Protein AF-A0A453BSI4-F1 (afdb_monomer_lite)

Secondary structure (DSSP, 8-state):
--SSSS------S----------------------------------------TTTTS-HHHHHHHHHHHHHHH-HHHHHHHHHHS-HHHHHHHHHHHHHHHHHHHHHHHHHHHHHH--

Radius of gyration: 22.04 Å; chains: 1; bounding box: 61×45×42 Å

Organism: Aegilops tauschii subsp. strangulata (NCBI:txid200361)

Sequence (119 aa):
MILLIAWVGPLDSHVLMLSQEHDKKARGFQLHDEDDDDDDSDDDFSDDEELQTPIDEVDPFIFFVGTIQAVQASDPARFQSLMQTLDFHYQALANGVAQHAEERKVEIEKEKLEKANAQ

Structure (mmCIF, N/CA/C/O backbone):
data_AF-A0A453BSI4-F1
#
_entry.id   AF-A0A453BSI4-F1
#
loop_
_atom_site.group_PDB
_atom_site.id
_atom_site.type_symbol
_atom_site.label_atom_id
_atom_site.label_alt_id
_atom_site.label_comp_id
_atom_site.label_asym_id
_atom_site.label_entity_id
_atom_site.label_seq_id
_atom_site.pdbx_PDB_ins_code
_atom_site.Cartn_x
_atom_site.Cartn_y
_atom_site.Cartn_z
_atom_site.occupancy
_atom_site.B_iso_or_equiv
_atom_site.auth_seq_id
_atom_site.auth_comp_id
_atom_site.auth_asym_id
_atom_site.auth_atom_id
_atom_site.pdbx_PDB_model_num
ATOM 1 N N . MET A 1 1 ? 21.995 -3.846 -0.402 1.00 42.25 1 MET A N 1
ATOM 2 C CA . MET A 1 1 ? 21.363 -4.332 0.840 1.00 42.25 1 MET A CA 1
ATOM 3 C C . MET A 1 1 ? 20.522 -3.186 1.388 1.00 42.25 1 MET A C 1
ATOM 5 O O . MET A 1 1 ? 21.054 -2.344 2.093 1.00 42.25 1 MET A O 1
ATOM 9 N N . ILE A 1 2 ? 19.268 -3.071 0.944 1.00 41.97 2 ILE A N 1
ATOM 10 C CA . ILE A 1 2 ? 18.343 -2.009 1.369 1.00 41.97 2 ILE A CA 1
ATOM 11 C C . ILE A 1 2 ? 17.248 -2.702 2.180 1.00 41.97 2 ILE A C 1
ATOM 13 O O . ILE A 1 2 ? 16.645 -3.672 1.720 1.00 41.97 2 ILE A O 1
ATOM 17 N N . LEU A 1 3 ? 17.133 -2.278 3.436 1.00 49.06 3 LEU A N 1
ATOM 18 C CA . LEU A 1 3 ? 16.360 -2.889 4.508 1.00 49.06 3 LEU A CA 1
ATOM 19 C C . LEU A 1 3 ? 14.849 -2.806 4.241 1.00 49.06 3 LEU A C 1
ATOM 21 O O . LEU A 1 3 ? 14.207 -1.849 4.647 1.00 49.06 3 LEU A O 1
ATOM 25 N N . LEU A 1 4 ? 14.277 -3.844 3.636 1.00 47.38 4 LEU A N 1
ATOM 26 C CA . LEU A 1 4 ? 12.838 -4.147 3.737 1.00 47.38 4 LEU A CA 1
ATOM 27 C C . LEU A 1 4 ? 12.576 -5.480 4.464 1.00 47.38 4 LEU A C 1
ATOM 29 O O . LEU A 1 4 ? 11.436 -5.899 4.600 1.00 47.38 4 LEU A O 1
ATOM 33 N N . ILE A 1 5 ? 13.626 -6.153 4.960 1.00 46.81 5 ILE A N 1
ATOM 34 C CA . ILE A 1 5 ? 13.543 -7.526 5.508 1.00 46.81 5 ILE A CA 1
ATOM 35 C C . ILE A 1 5 ? 13.785 -7.579 7.029 1.00 46.81 5 ILE A C 1
ATOM 37 O O . ILE A 1 5 ? 13.924 -8.652 7.601 1.00 46.81 5 ILE A O 1
ATOM 41 N N . ALA A 1 6 ? 13.860 -6.444 7.723 1.00 44.62 6 ALA A N 1
ATOM 42 C CA . ALA A 1 6 ? 14.195 -6.438 9.147 1.00 44.62 6 ALA A CA 1
ATOM 43 C C . ALA A 1 6 ? 13.220 -5.599 9.970 1.00 44.62 6 ALA A C 1
ATOM 45 O O . ALA A 1 6 ? 13.656 -4.665 10.627 1.00 44.62 6 ALA A O 1
ATOM 46 N N . TRP A 1 7 ? 11.924 -5.925 9.935 1.00 45.84 7 TRP A N 1
ATOM 47 C CA . TRP A 1 7 ? 11.025 -5.673 11.070 1.00 45.84 7 TRP A CA 1
ATOM 48 C C . TRP A 1 7 ? 9.714 -6.464 10.938 1.00 45.84 7 TRP A C 1
ATOM 50 O O . TRP A 1 7 ? 8.643 -5.936 10.680 1.00 45.84 7 TRP A O 1
ATOM 60 N N . VAL A 1 8 ? 9.826 -7.784 11.086 1.00 45.91 8 VAL A N 1
ATOM 61 C CA . VAL A 1 8 ? 8.726 -8.639 11.549 1.00 45.91 8 VAL A CA 1
ATOM 62 C C . VAL A 1 8 ? 9.253 -9.289 12.823 1.00 45.91 8 VAL A C 1
ATOM 64 O O . VAL A 1 8 ? 9.855 -10.359 12.798 1.00 45.91 8 VAL A O 1
ATOM 67 N N . GLY A 1 9 ? 9.159 -8.548 13.924 1.00 37.16 9 GLY A N 1
ATOM 68 C CA . GLY A 1 9 ? 9.400 -9.030 15.281 1.00 37.16 9 GLY A CA 1
ATOM 69 C C . GLY A 1 9 ? 8.128 -8.799 16.103 1.00 37.16 9 GLY A C 1
ATOM 70 O O . GLY A 1 9 ? 7.437 -7.819 15.840 1.00 37.16 9 GLY A O 1
ATOM 71 N N . PRO A 1 10 ? 7.778 -9.691 17.042 1.00 41.28 10 PRO A N 1
ATOM 72 C CA . PRO A 1 10 ? 6.512 -9.627 17.765 1.00 41.28 10 PRO A CA 1
ATOM 73 C C . PRO A 1 10 ? 6.543 -8.443 18.736 1.00 41.28 10 PRO A C 1
ATOM 75 O O . PRO A 1 10 ? 7.377 -8.431 19.641 1.00 41.28 10 PRO A O 1
ATOM 78 N N . LEU A 1 11 ? 5.677 -7.440 18.549 1.00 39.75 11 LEU A N 1
ATOM 79 C CA . LEU A 1 11 ? 5.547 -6.366 19.531 1.00 39.75 11 LEU A CA 1
ATOM 80 C C . LEU A 1 11 ? 4.579 -6.750 20.647 1.00 39.75 11 LEU A C 1
ATOM 82 O O . LEU A 1 11 ? 3.410 -7.054 20.435 1.00 39.75 11 LEU A O 1
ATOM 86 N N . ASP A 1 12 ? 5.167 -6.709 21.836 1.00 42.28 12 ASP A N 1
ATOM 87 C CA . ASP A 1 12 ? 4.608 -6.759 23.176 1.00 42.28 12 ASP A CA 1
ATOM 88 C C . ASP A 1 12 ? 3.345 -5.898 23.361 1.00 42.28 12 ASP A C 1
ATOM 90 O O . ASP A 1 12 ? 3.285 -4.725 22.987 1.00 42.28 12 ASP A O 1
ATOM 94 N N . SER A 1 13 ? 2.361 -6.488 24.038 1.00 41.59 13 SER A N 1
ATOM 95 C CA . SER A 1 13 ? 0.997 -6.006 24.284 1.00 41.59 13 SER A CA 1
ATOM 96 C C . SER A 1 13 ? 0.855 -4.827 25.267 1.00 41.59 13 SER A C 1
ATOM 98 O O . SER A 1 13 ? -0.106 -4.803 26.032 1.00 41.59 13 SER A O 1
ATOM 100 N N . HIS A 1 14 ? 1.783 -3.866 25.331 1.00 42.09 14 HIS A N 1
ATOM 101 C CA . HIS A 1 14 ? 1.864 -2.982 26.511 1.00 42.09 14 HIS A CA 1
ATOM 102 C C . HIS A 1 14 ? 1.978 -1.465 26.295 1.00 42.09 14 HIS A C 1
ATOM 104 O O . HIS A 1 14 ? 2.241 -0.751 27.262 1.00 42.09 14 HIS A O 1
ATOM 110 N N . VAL A 1 15 ? 1.696 -0.924 25.107 1.00 45.06 15 VAL A N 1
ATOM 111 C CA . VAL A 1 15 ? 1.609 0.544 24.936 1.00 45.06 15 VAL A CA 1
ATOM 112 C C . VAL A 1 15 ? 0.207 0.954 24.496 1.00 45.06 15 VAL A C 1
ATOM 114 O O . VAL A 1 15 ? -0.053 1.369 23.372 1.00 45.06 15 VAL A O 1
ATOM 117 N N . LEU A 1 16 ? -0.719 0.807 25.442 1.00 44.44 16 LEU A N 1
ATOM 118 C CA . LEU A 1 16 ? -1.962 1.565 25.476 1.00 44.44 16 LEU A CA 1
ATOM 119 C C . LEU A 1 16 ? -1.684 3.009 25.918 1.00 44.44 16 LEU A C 1
ATOM 121 O O . LEU A 1 16 ? -0.809 3.262 26.741 1.00 44.44 16 LEU A O 1
ATOM 125 N N . MET A 1 17 ? -2.572 3.894 25.465 1.00 43.66 17 MET A N 1
ATOM 126 C CA . MET A 1 17 ? -2.798 5.269 25.923 1.00 43.66 17 MET A CA 1
ATOM 127 C C . MET A 1 17 ? -1.733 6.285 25.505 1.00 43.66 17 MET A C 1
ATOM 129 O O . MET A 1 17 ? -0.696 6.418 26.137 1.00 43.66 17 MET A O 1
ATOM 133 N N . LEU A 1 18 ? -2.068 7.142 24.543 1.00 43.50 18 LEU A N 1
ATOM 134 C CA . LEU A 1 18 ? -2.612 8.461 24.871 1.00 43.50 18 LEU A CA 1
ATOM 135 C C . LEU A 1 18 ? -2.975 9.231 23.590 1.00 43.50 18 LEU A C 1
ATOM 137 O O . LEU A 1 18 ? -2.215 9.250 22.632 1.00 43.50 18 LEU A O 1
ATOM 141 N N . SER A 1 19 ? -4.096 9.951 23.672 1.00 42.69 19 SER A N 1
ATOM 142 C CA . SER A 1 19 ? -4.451 11.110 22.844 1.00 42.69 19 SER A CA 1
ATOM 143 C C . SER A 1 19 ? -4.961 10.845 21.420 1.00 42.69 19 SER A C 1
ATOM 145 O O . SER A 1 19 ? -4.266 11.048 20.432 1.00 42.69 19 SER A O 1
ATOM 147 N N . GLN A 1 20 ? -6.248 10.499 21.331 1.00 40.72 20 GLN A N 1
ATOM 148 C CA . GLN A 1 20 ? -7.088 10.998 20.242 1.00 40.72 20 GLN A CA 1
ATOM 149 C C . GLN A 1 20 ? -7.377 12.484 20.490 1.00 40.72 20 GLN A C 1
ATOM 151 O O . GLN A 1 20 ? -7.786 12.838 21.592 1.00 40.72 20 GLN A O 1
ATOM 156 N N . GLU A 1 21 ? -7.247 13.316 19.460 1.00 40.66 21 GLU A N 1
ATOM 157 C CA . GLU A 1 21 ? -8.177 14.424 19.247 1.00 40.66 21 GLU A CA 1
ATOM 158 C C . GLU A 1 21 ? -8.382 14.623 17.739 1.00 40.66 21 GLU A C 1
ATOM 160 O O . GLU A 1 21 ? -7.463 14.471 16.933 1.00 40.66 21 GLU A O 1
ATOM 165 N N . HIS A 1 22 ? -9.646 14.835 17.393 1.00 44.06 22 HIS A N 1
ATOM 166 C CA . HIS A 1 22 ? -10.249 14.795 16.070 1.00 44.06 22 HIS A CA 1
ATOM 167 C C . HIS A 1 22 ? -9.803 15.944 15.150 1.00 44.06 22 HIS A C 1
ATOM 169 O O . HIS A 1 22 ? -9.546 17.045 15.618 1.00 44.06 22 HIS A O 1
ATOM 175 N N . ASP A 1 23 ? -9.827 15.708 13.832 1.00 32.62 23 ASP A N 1
ATOM 176 C CA . ASP A 1 23 ? -10.707 16.450 12.907 1.00 32.62 23 ASP A CA 1
ATOM 177 C C . ASP A 1 23 ? -10.491 15.986 11.455 1.00 32.62 23 ASP A C 1
ATOM 179 O O . ASP A 1 23 ? -9.529 16.357 10.781 1.00 32.62 23 ASP A O 1
ATOM 183 N N . LYS A 1 24 ? -11.427 15.185 10.932 1.00 43.31 24 LYS A N 1
ATOM 184 C CA . LYS A 1 24 ? -11.570 14.968 9.487 1.00 43.31 24 LYS A CA 1
ATOM 185 C C . LYS A 1 24 ? -12.606 15.958 8.965 1.00 43.31 24 LYS A C 1
ATOM 187 O O . LYS A 1 24 ? -13.801 15.774 9.176 1.00 43.31 24 LYS A O 1
ATOM 192 N N . LYS A 1 25 ? -12.162 16.981 8.234 1.00 40.03 25 LYS A N 1
ATOM 193 C CA . LYS A 1 25 ? -13.042 17.788 7.379 1.00 40.03 25 LYS A CA 1
ATOM 194 C C . LYS A 1 25 ? -12.461 17.885 5.976 1.00 40.03 25 LYS A C 1
ATOM 196 O O . LYS A 1 25 ? -11.729 18.817 5.659 1.00 40.03 25 LYS A O 1
ATOM 201 N N . ALA A 1 26 ? -12.815 16.928 5.125 1.00 43.31 26 ALA A N 1
ATOM 202 C CA . ALA A 1 26 ? -12.656 17.074 3.686 1.00 43.31 26 ALA A CA 1
ATOM 203 C C . ALA A 1 26 ? -13.844 17.898 3.161 1.00 43.31 26 ALA A C 1
ATOM 205 O O . ALA A 1 26 ? -14.970 17.413 3.105 1.00 43.31 26 ALA A O 1
ATOM 206 N N . ARG A 1 27 ? -13.615 19.178 2.838 1.00 44.44 27 ARG A N 1
ATOM 207 C CA . ARG A 1 27 ? -14.562 19.978 2.049 1.00 44.44 27 ARG A CA 1
ATOM 208 C C . ARG A 1 27 ? -14.386 19.587 0.580 1.0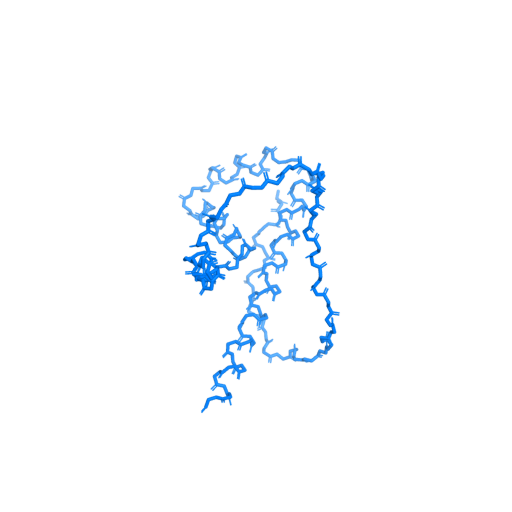0 44.44 27 ARG A C 1
ATOM 210 O O . ARG A 1 27 ? -13.352 19.903 -0.003 1.00 44.44 27 ARG A O 1
ATOM 217 N N . GLY A 1 28 ? -15.378 18.910 0.006 1.00 41.88 28 GLY A N 1
ATOM 218 C CA . GLY A 1 28 ? -15.523 18.787 -1.443 1.00 41.88 28 GLY A CA 1
ATOM 219 C C . GLY A 1 28 ? -15.788 20.166 -2.051 1.00 41.88 28 GLY A C 1
ATOM 220 O O . GLY A 1 28 ? -16.576 20.947 -1.518 1.00 41.88 28 GLY A O 1
ATOM 221 N N . PHE A 1 29 ? -15.063 20.496 -3.113 1.00 41.88 29 PHE A N 1
ATOM 222 C CA . PHE A 1 29 ? -15.231 21.731 -3.869 1.00 41.88 29 PHE A CA 1
ATOM 223 C C . PHE A 1 29 ? -16.454 21.600 -4.783 1.00 41.88 29 PHE A C 1
ATOM 225 O O . PHE A 1 29 ? -16.409 20.826 -5.734 1.00 41.88 29 PHE A O 1
ATOM 232 N N . GLN A 1 30 ? -17.504 22.384 -4.533 1.00 41.47 30 GLN A N 1
ATOM 233 C CA . GLN A 1 30 ? -18.572 22.628 -5.505 1.00 41.47 30 GLN A CA 1
ATOM 234 C C . GLN A 1 30 ? -18.371 24.044 -6.064 1.00 41.47 30 GLN A C 1
ATOM 236 O O . GLN A 1 30 ? -18.587 25.027 -5.356 1.00 41.47 30 GLN A O 1
ATOM 241 N N . LEU A 1 31 ? -17.899 24.153 -7.307 1.00 42.97 31 LEU A N 1
ATOM 242 C CA . LEU A 1 31 ? -18.095 25.352 -8.122 1.00 42.97 31 LEU A CA 1
ATOM 243 C C . LEU A 1 31 ? -19.341 25.068 -8.961 1.00 42.97 31 LEU A C 1
ATOM 245 O O . LEU A 1 31 ? -19.283 24.240 -9.866 1.00 42.97 31 LEU A O 1
ATOM 249 N N . HIS A 1 32 ? -20.466 25.667 -8.585 1.00 42.34 32 HIS A N 1
ATOM 250 C CA . HIS A 1 32 ? -21.697 25.651 -9.368 1.00 42.34 32 HIS A CA 1
ATOM 251 C C . HIS A 1 32 ? -21.855 27.078 -9.898 1.00 42.34 32 HIS A C 1
ATOM 253 O O . HIS A 1 32 ? -22.158 27.982 -9.123 1.00 42.34 32 HIS A O 1
ATOM 259 N N . ASP A 1 33 ? -21.518 27.290 -11.171 1.00 40.16 33 ASP A N 1
ATOM 260 C CA . ASP A 1 33 ? -21.914 28.500 -11.889 1.00 40.16 33 ASP A CA 1
ATOM 261 C C . ASP A 1 33 ? -23.427 28.411 -12.145 1.00 40.16 33 ASP A C 1
ATOM 263 O O . ASP A 1 33 ? -23.953 27.343 -12.465 1.00 40.16 33 ASP A O 1
ATOM 267 N N . GLU A 1 34 ? -24.106 29.522 -11.891 1.00 47.03 34 GLU A N 1
ATOM 268 C CA . GLU A 1 34 ? -25.558 29.668 -11.802 1.00 47.03 34 GLU A CA 1
ATOM 269 C C . GLU A 1 34 ? -26.211 29.795 -13.198 1.00 47.03 34 GLU A C 1
ATOM 271 O O . GLU A 1 34 ? -25.565 30.241 -14.148 1.00 47.03 34 GLU A O 1
ATOM 276 N N . ASP A 1 35 ? -27.506 29.452 -13.245 1.00 47.06 35 ASP A N 1
ATOM 277 C CA . ASP A 1 35 ? -28.528 29.725 -14.277 1.00 47.06 35 ASP A CA 1
ATOM 278 C C . ASP A 1 35 ? -28.744 28.676 -15.395 1.00 47.06 35 ASP A C 1
ATOM 280 O O . ASP A 1 35 ? -28.052 28.669 -16.412 1.00 47.06 35 ASP A O 1
ATOM 284 N N . ASP A 1 36 ? -29.781 27.835 -15.258 1.00 46.50 36 ASP A N 1
ATOM 285 C CA . ASP A 1 36 ? -31.081 28.081 -15.922 1.00 46.50 36 ASP A CA 1
ATOM 286 C C . ASP A 1 36 ? -32.181 27.154 -15.352 1.00 46.50 36 ASP A C 1
ATOM 288 O O . ASP A 1 36 ? -31.925 25.994 -15.022 1.00 46.50 36 ASP A O 1
ATOM 292 N N . ASP A 1 37 ? -33.384 27.709 -15.209 1.00 53.47 37 ASP A N 1
ATOM 293 C CA . ASP A 1 37 ? -34.582 27.125 -14.592 1.00 53.47 37 ASP A CA 1
ATOM 294 C C . ASP A 1 37 ? -35.293 26.064 -15.474 1.00 53.47 37 ASP A C 1
ATOM 296 O O . ASP A 1 37 ? -35.131 26.027 -16.693 1.00 53.47 37 ASP A O 1
ATOM 300 N N . ASP A 1 38 ? -36.170 25.294 -14.811 1.00 53.84 38 ASP A N 1
ATOM 301 C CA . ASP A 1 38 ? -37.236 24.397 -15.309 1.00 53.84 38 ASP A CA 1
ATOM 302 C C . ASP A 1 38 ? -36.862 22.948 -15.702 1.00 53.84 38 ASP A C 1
ATOM 304 O O . ASP A 1 38 ? -36.317 22.688 -16.772 1.00 53.84 38 ASP A O 1
ATOM 308 N N . ASP A 1 39 ? -37.262 21.970 -14.873 1.00 53.97 39 ASP A N 1
ATOM 309 C CA . ASP A 1 39 ? -38.357 21.013 -15.167 1.00 53.97 39 ASP A CA 1
ATOM 310 C C . ASP A 1 39 ? -38.442 19.933 -14.062 1.00 53.97 39 ASP A C 1
ATOM 312 O O . ASP A 1 39 ? -37.428 19.448 -13.557 1.00 53.97 39 ASP A O 1
ATOM 316 N N . ASP A 1 40 ? -39.669 19.576 -13.685 1.00 60.41 40 ASP A N 1
ATOM 317 C CA . ASP A 1 40 ? -40.041 18.622 -12.637 1.00 60.41 40 ASP A CA 1
ATOM 318 C C . ASP A 1 40 ? -39.365 17.248 -12.839 1.00 60.41 40 ASP A C 1
ATOM 320 O O . ASP A 1 40 ? -39.836 16.414 -13.617 1.00 60.41 40 ASP A O 1
ATOM 324 N N . SER A 1 41 ? -38.304 16.958 -12.082 1.00 55.53 41 SER A N 1
ATOM 325 C CA . SER A 1 41 ? -37.852 15.582 -11.871 1.00 55.53 41 SER A CA 1
ATOM 326 C C . SER A 1 41 ? -38.059 15.217 -10.413 1.00 55.53 41 SER A C 1
ATOM 328 O O . SER A 1 41 ? -37.402 15.745 -9.517 1.00 55.53 41 SER A O 1
ATOM 330 N N . ASP A 1 42 ? -39.016 14.314 -10.226 1.00 60.22 42 ASP A N 1
ATOM 331 C CA . ASP A 1 42 ? -39.370 13.544 -9.035 1.00 60.22 42 ASP A CA 1
ATOM 332 C C . ASP A 1 42 ? -38.186 12.658 -8.608 1.00 60.22 42 ASP A C 1
ATOM 334 O O . ASP A 1 42 ? -38.244 11.430 -8.624 1.00 60.22 42 ASP A O 1
ATOM 338 N N . ASP A 1 43 ? -37.059 13.301 -8.317 1.00 59.16 43 ASP A N 1
ATOM 339 C CA . ASP A 1 43 ? -35.795 12.662 -7.999 1.00 59.16 43 ASP A CA 1
ATOM 340 C C . ASP A 1 43 ? -35.660 12.557 -6.482 1.00 59.16 43 ASP A C 1
ATOM 342 O O . ASP A 1 43 ? -34.725 13.055 -5.860 1.00 59.16 43 ASP A O 1
ATOM 346 N N . ASP A 1 44 ? -36.614 11.844 -5.881 1.00 59.53 44 ASP A N 1
ATOM 347 C CA . ASP A 1 44 ? -36.426 11.180 -4.589 1.00 59.53 44 ASP A CA 1
ATOM 348 C C . ASP A 1 44 ? -35.430 10.009 -4.749 1.00 59.53 44 ASP A C 1
ATOM 350 O O . ASP A 1 44 ? -35.629 8.914 -4.223 1.00 59.53 44 ASP A O 1
ATOM 354 N N . PHE A 1 45 ? -34.316 10.222 -5.472 1.00 60.16 45 PHE A N 1
ATOM 355 C CA . PHE A 1 45 ? -33.079 9.542 -5.125 1.00 60.16 45 PHE A CA 1
ATOM 356 C C . PHE A 1 45 ? -32.671 10.140 -3.786 1.00 60.16 45 PHE A C 1
ATOM 358 O O . PHE A 1 45 ? -31.816 11.022 -3.685 1.00 60.16 45 PHE A O 1
ATOM 365 N N . SER A 1 46 ? -33.294 9.633 -2.723 1.00 62.59 46 SER A N 1
ATOM 366 C CA . SER A 1 46 ? -32.578 9.488 -1.479 1.00 62.59 46 SER A CA 1
ATOM 367 C C . SER A 1 46 ? -31.306 8.722 -1.845 1.00 62.59 46 SER A C 1
ATOM 369 O O . SER A 1 46 ? -31.336 7.502 -2.014 1.00 62.59 46 SER A O 1
ATOM 371 N N . ASP A 1 47 ? -30.201 9.442 -2.027 1.00 60.25 47 ASP A N 1
ATOM 372 C CA . ASP A 1 47 ? -28.827 8.932 -2.009 1.00 60.25 47 ASP A CA 1
ATOM 373 C C . ASP A 1 47 ? -28.523 8.412 -0.586 1.00 60.25 47 ASP A C 1
ATOM 375 O O . ASP A 1 47 ? -27.585 8.820 0.086 1.00 60.25 47 ASP A O 1
ATOM 379 N N . ASP A 1 48 ? -29.432 7.581 -0.074 1.00 59.59 48 ASP A N 1
ATOM 380 C CA . ASP A 1 48 ? -29.435 6.901 1.218 1.00 59.59 48 ASP A CA 1
ATOM 381 C C . ASP A 1 48 ? -29.026 5.437 1.017 1.00 59.59 48 ASP A C 1
ATOM 383 O O . ASP A 1 48 ? -29.328 4.543 1.805 1.00 59.59 48 ASP A O 1
ATOM 387 N N . GLU A 1 49 ? -28.318 5.184 -0.078 1.00 61.31 49 GLU A N 1
ATOM 388 C CA . GLU A 1 49 ? -27.538 3.984 -0.245 1.00 61.31 49 GLU A CA 1
ATOM 389 C C . GLU A 1 49 ? -26.061 4.387 -0.246 1.00 61.31 49 GLU A C 1
ATOM 391 O O . GLU A 1 49 ? -25.365 4.300 -1.257 1.00 61.31 49 GLU A O 1
ATOM 396 N N . GLU A 1 50 ? -25.550 4.770 0.931 1.00 64.31 50 GLU A N 1
ATOM 397 C CA . GLU A 1 50 ? -24.132 4.576 1.259 1.00 64.31 50 GLU A CA 1
ATOM 398 C C . GLU A 1 50 ? -23.898 3.049 1.285 1.00 64.31 50 GLU A C 1
ATOM 400 O O . GLU A 1 50 ? -23.767 2.412 2.333 1.00 64.31 50 GLU A O 1
ATOM 405 N N . LEU A 1 51 ? -23.994 2.415 0.106 1.00 71.69 51 LEU A N 1
ATOM 406 C CA . LEU A 1 51 ? -23.781 0.992 -0.073 1.00 71.69 51 LEU A CA 1
ATOM 407 C C . LEU A 1 51 ? -22.334 0.759 0.280 1.00 71.69 51 LEU A C 1
ATOM 409 O O . LEU A 1 51 ? -21.439 1.155 -0.466 1.00 71.69 51 LEU A O 1
ATOM 413 N N . GLN A 1 52 ? -22.127 0.074 1.397 1.00 74.31 52 GLN A N 1
ATOM 414 C CA . GLN A 1 52 ? -20.824 -0.443 1.748 1.00 74.31 52 GLN A CA 1
ATOM 415 C C . GLN A 1 52 ? -20.304 -1.258 0.565 1.00 74.31 52 GLN A C 1
ATOM 417 O O . GLN A 1 52 ? -20.804 -2.342 0.241 1.00 74.31 52 GLN A O 1
ATOM 422 N N . THR A 1 53 ? -19.307 -0.716 -0.114 1.00 83.31 53 THR A N 1
ATOM 423 C CA . THR A 1 53 ? -18.647 -1.392 -1.211 1.00 83.31 53 THR A CA 1
ATOM 424 C C . THR A 1 53 ? -17.685 -2.428 -0.628 1.00 83.31 53 THR A C 1
ATOM 426 O O . THR A 1 53 ? -17.161 -2.258 0.477 1.00 83.31 53 THR A O 1
ATOM 429 N N . PRO A 1 54 ? -17.365 -3.507 -1.363 1.00 82.19 54 PRO A N 1
ATOM 430 C CA . PRO A 1 54 ? -16.413 -4.509 -0.884 1.00 82.19 54 PRO A CA 1
ATOM 431 C C . PRO A 1 54 ? -15.017 -3.959 -0.529 1.00 82.19 54 PRO A C 1
ATOM 433 O O . PRO A 1 54 ? -14.236 -4.677 0.092 1.00 82.19 54 PRO A O 1
ATOM 436 N N . ILE A 1 55 ? -14.675 -2.7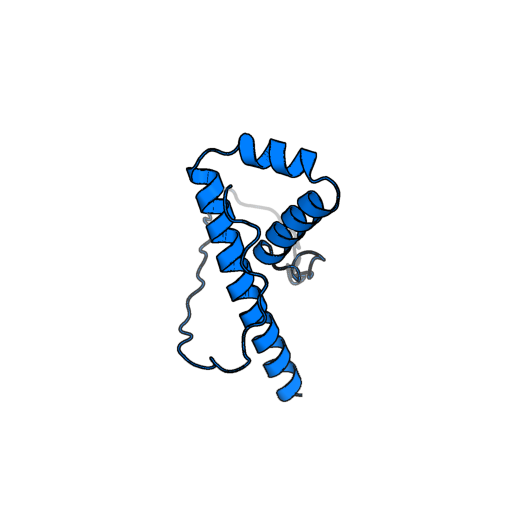31 -0.949 1.00 84.94 55 ILE A N 1
ATOM 437 C CA . ILE A 1 55 ? -13.383 -2.097 -0.652 1.00 84.94 55 ILE A CA 1
ATOM 438 C C . ILE A 1 55 ? -13.405 -1.256 0.631 1.00 84.94 55 ILE A C 1
ATOM 440 O O . ILE A 1 55 ? -12.341 -1.029 1.197 1.00 84.94 55 ILE A O 1
ATOM 444 N N . ASP A 1 56 ? -14.572 -0.844 1.131 1.00 84.75 56 ASP A N 1
ATOM 445 C CA . ASP A 1 56 ? -14.668 0.069 2.281 1.00 84.75 56 ASP A CA 1
ATOM 446 C C . ASP A 1 56 ? -14.174 -0.560 3.596 1.00 84.75 56 ASP A C 1
ATOM 448 O O . ASP A 1 56 ? -13.757 0.138 4.520 1.00 84.75 56 ASP A O 1
ATOM 452 N N . GLU A 1 57 ? -14.149 -1.892 3.682 1.00 85.31 57 GLU A N 1
ATOM 453 C CA . GLU A 1 57 ? -13.579 -2.629 4.820 1.00 85.31 57 GLU A CA 1
ATOM 454 C C . GLU A 1 57 ? -12.055 -2.837 4.715 1.00 85.31 57 GLU A C 1
ATOM 456 O O . GLU A 1 57 ? -11.422 -3.330 5.656 1.00 85.31 57 GLU A O 1
ATOM 461 N N . VAL A 1 58 ? -11.446 -2.500 3.573 1.00 89.62 58 VAL A N 1
ATOM 462 C CA . VAL A 1 58 ? -10.032 -2.763 3.290 1.00 89.62 58 VAL A CA 1
ATOM 463 C C . VAL A 1 58 ? -9.195 -1.528 3.597 1.00 89.62 58 VAL A C 1
ATOM 465 O O . VAL A 1 58 ? -9.313 -0.494 2.947 1.00 89.62 58 VAL A O 1
ATOM 468 N N . ASP A 1 59 ? -8.263 -1.656 4.542 1.00 93.31 59 ASP A N 1
ATOM 469 C CA . ASP A 1 59 ? -7.285 -0.597 4.782 1.00 93.31 59 ASP A CA 1
ATOM 470 C C . ASP A 1 59 ? -6.280 -0.524 3.610 1.00 93.31 59 ASP A C 1
ATOM 472 O O . ASP A 1 59 ? -5.570 -1.504 3.338 1.00 93.31 59 ASP A O 1
ATOM 476 N N . PRO A 1 60 ? -6.187 0.620 2.907 1.00 92.12 60 PRO A N 1
ATOM 477 C CA . PRO A 1 60 ? -5.403 0.728 1.681 1.00 92.12 60 PRO A CA 1
ATOM 478 C C . PRO A 1 60 ? -3.895 0.593 1.924 1.00 92.12 60 PRO A C 1
ATOM 480 O O . PRO A 1 60 ? -3.181 0.052 1.075 1.00 92.12 60 PRO A O 1
ATOM 483 N N . PHE A 1 61 ? -3.393 1.039 3.079 1.00 93.75 61 PHE A N 1
ATOM 484 C CA . PHE A 1 61 ? -1.969 0.959 3.403 1.00 93.75 61 PHE A CA 1
ATOM 485 C C . PHE A 1 61 ? -1.574 -0.472 3.758 1.00 93.75 61 PHE A C 1
ATOM 487 O O . PHE A 1 61 ? -0.569 -0.982 3.254 1.00 93.75 61 PHE A O 1
ATOM 494 N N . ILE A 1 62 ? -2.402 -1.155 4.552 1.00 93.94 62 ILE A N 1
ATOM 495 C CA . ILE A 1 62 ? -2.208 -2.575 4.863 1.00 93.94 62 ILE A CA 1
ATOM 496 C C . ILE A 1 62 ? -2.263 -3.410 3.581 1.00 93.94 62 ILE A C 1
ATOM 498 O O . ILE A 1 62 ? -1.398 -4.265 3.365 1.00 93.94 62 ILE A O 1
ATOM 502 N N . PHE A 1 63 ? -3.235 -3.141 2.705 1.00 93.94 63 PHE A N 1
ATOM 503 C CA . PHE A 1 63 ? -3.386 -3.858 1.443 1.00 93.94 63 PHE A CA 1
ATOM 504 C C . 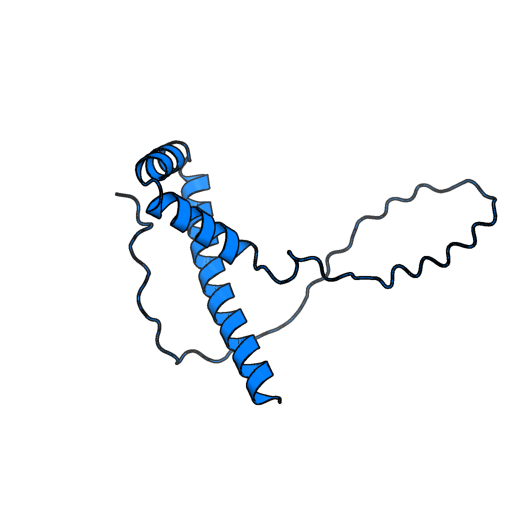PHE A 1 63 ? -2.190 -3.659 0.507 1.00 93.94 63 PHE A C 1
ATOM 506 O O . PHE A 1 63 ? -1.678 -4.628 -0.062 1.00 93.94 63 PHE A O 1
ATOM 513 N N . PHE A 1 64 ? -1.697 -2.425 0.375 1.00 94.00 64 PHE A N 1
ATOM 514 C CA . PHE A 1 64 ? -0.512 -2.129 -0.426 1.00 94.00 64 PHE A CA 1
ATOM 515 C C . PHE A 1 64 ? 0.712 -2.906 0.072 1.00 94.00 64 PHE A C 1
ATOM 517 O O . PHE A 1 64 ? 1.355 -3.613 -0.707 1.00 94.00 64 PHE A O 1
ATOM 524 N N . VAL A 1 65 ? 1.009 -2.837 1.374 1.00 93.81 65 VAL A N 1
ATOM 525 C CA . VAL A 1 65 ? 2.165 -3.534 1.962 1.00 93.81 65 VAL A CA 1
ATOM 526 C C . VAL A 1 65 ? 2.044 -5.044 1.782 1.00 93.81 65 VAL A C 1
ATOM 528 O O . VAL A 1 65 ? 3.001 -5.683 1.341 1.00 93.81 65 VAL A O 1
ATOM 531 N N . GLY A 1 66 ? 0.862 -5.609 2.044 1.00 93.88 66 GLY A N 1
ATOM 532 C CA . GLY A 1 66 ? 0.596 -7.032 1.836 1.00 93.88 66 GLY A CA 1
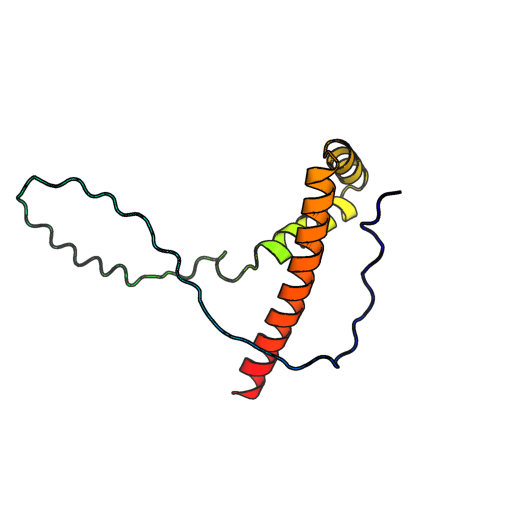ATOM 533 C C . GLY A 1 66 ? 0.780 -7.456 0.378 1.00 93.88 66 GLY A C 1
ATOM 534 O O . GLY A 1 66 ? 1.371 -8.500 0.105 1.00 93.88 66 GLY A O 1
ATOM 535 N N . THR A 1 67 ? 0.365 -6.617 -0.572 1.00 94.56 67 THR A N 1
ATOM 536 C CA . THR A 1 67 ? 0.553 -6.872 -2.006 1.00 94.56 67 THR A CA 1
ATOM 537 C C . THR A 1 67 ? 2.035 -6.895 -2.379 1.00 94.56 67 THR A C 1
ATOM 539 O O . THR A 1 67 ? 2.485 -7.816 -3.059 1.00 94.56 67 THR A O 1
ATOM 542 N N . ILE A 1 68 ? 2.826 -5.928 -1.906 1.00 92.12 68 ILE A N 1
ATOM 543 C CA . ILE A 1 68 ? 4.270 -5.879 -2.173 1.00 92.12 68 ILE A CA 1
ATOM 544 C C . ILE A 1 68 ? 4.993 -7.086 -1.557 1.00 92.12 68 ILE A C 1
ATOM 546 O O . ILE A 1 68 ? 5.841 -7.698 -2.213 1.00 92.12 68 ILE A O 1
ATOM 550 N N . GLN A 1 69 ? 4.615 -7.485 -0.342 1.00 92.19 69 GLN A N 1
ATOM 551 C CA . GLN A 1 69 ? 5.127 -8.694 0.308 1.00 92.19 69 GLN A CA 1
ATOM 552 C C . GLN A 1 69 ? 4.749 -9.966 -0.464 1.00 92.19 69 GLN A C 1
ATOM 554 O O . GLN A 1 69 ? 5.589 -10.845 -0.651 1.00 92.19 69 GLN A O 1
ATOM 559 N N . ALA A 1 70 ? 3.518 -10.058 -0.974 1.00 94.19 70 ALA A N 1
ATOM 560 C CA . ALA A 1 70 ? 3.078 -11.180 -1.799 1.00 94.19 70 ALA A CA 1
ATOM 561 C C . ALA A 1 70 ? 3.845 -11.249 -3.128 1.00 94.19 70 ALA A C 1
ATOM 563 O O . ALA A 1 70 ? 4.233 -12.337 -3.557 1.00 94.19 70 ALA A O 1
ATOM 564 N N . VAL A 1 71 ? 4.129 -10.107 -3.764 1.00 92.44 71 VAL A N 1
ATOM 565 C CA . VAL A 1 71 ? 4.997 -10.045 -4.952 1.00 92.44 71 VAL A CA 1
ATOM 566 C C . VAL A 1 71 ? 6.406 -10.523 -4.608 1.00 92.44 71 VAL A C 1
ATOM 568 O O . VAL A 1 71 ? 6.947 -11.355 -5.328 1.00 92.44 71 VAL A O 1
ATOM 571 N N . GLN A 1 72 ? 6.979 -10.075 -3.489 1.00 90.50 72 GLN A N 1
ATOM 572 C CA . GLN A 1 72 ? 8.297 -10.526 -3.035 1.00 90.50 72 GLN A CA 1
ATOM 573 C C . GLN A 1 72 ? 8.343 -12.037 -2.763 1.00 90.50 72 GLN A C 1
ATOM 575 O O . GLN A 1 72 ? 9.327 -12.683 -3.113 1.00 90.50 72 GLN A O 1
ATOM 580 N N . ALA A 1 73 ? 7.302 -12.597 -2.142 1.00 92.31 73 ALA A N 1
ATOM 581 C CA . ALA A 1 73 ? 7.231 -14.016 -1.800 1.00 92.31 73 ALA A CA 1
ATOM 582 C C . ALA A 1 73 ? 6.971 -14.913 -3.021 1.00 92.31 73 ALA A C 1
ATOM 584 O O . ALA A 1 73 ? 7.518 -16.011 -3.102 1.00 92.31 73 ALA A O 1
ATOM 585 N N . SER A 1 74 ? 6.140 -14.453 -3.961 1.00 96.88 74 SER A N 1
ATOM 586 C CA . SER A 1 74 ? 5.776 -15.214 -5.164 1.00 96.88 74 SER A CA 1
ATOM 587 C C . SER A 1 74 ? 6.825 -15.125 -6.271 1.00 96.88 74 SER A C 1
ATOM 589 O O . SER A 1 74 ? 7.087 -16.123 -6.938 1.00 96.88 74 SER A O 1
ATOM 591 N N . ASP A 1 75 ? 7.440 -13.957 -6.460 1.00 94.88 75 ASP A N 1
ATOM 592 C CA . ASP A 1 75 ? 8.479 -13.729 -7.461 1.00 94.88 75 ASP A CA 1
ATOM 593 C C . ASP A 1 75 ? 9.524 -12.716 -6.951 1.00 94.88 75 ASP A C 1
ATOM 595 O O . ASP A 1 75 ? 9.447 -11.505 -7.214 1.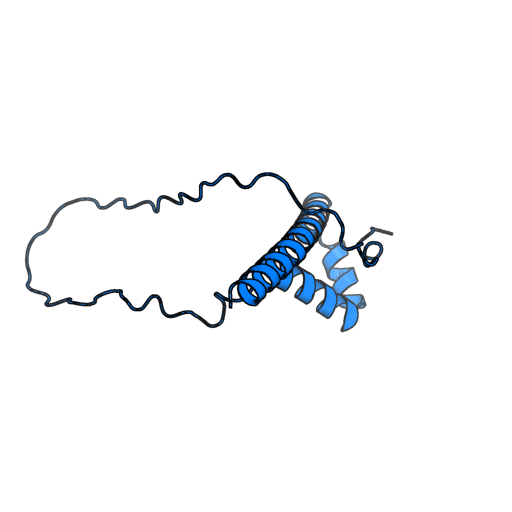00 94.88 75 ASP A O 1
ATOM 599 N N . PRO A 1 76 ? 10.552 -13.209 -6.236 1.00 91.62 76 PRO A N 1
ATOM 600 C CA . PRO A 1 76 ? 11.615 -12.363 -5.712 1.00 91.62 76 PRO A CA 1
ATOM 601 C C . PRO A 1 76 ? 12.360 -11.585 -6.802 1.00 91.62 76 PRO A C 1
ATOM 603 O O . PRO A 1 76 ? 12.807 -10.468 -6.550 1.00 91.62 76 PRO A O 1
ATOM 606 N N . ALA A 1 77 ? 12.503 -12.146 -8.010 1.00 94.38 77 ALA A N 1
ATOM 607 C CA . ALA A 1 77 ? 13.223 -11.494 -9.100 1.00 94.38 77 ALA A CA 1
ATOM 608 C C . ALA A 1 77 ? 12.455 -10.266 -9.602 1.00 94.38 77 ALA A C 1
ATOM 610 O O . ALA A 1 77 ? 13.042 -9.190 -9.731 1.00 94.38 77 ALA A O 1
ATOM 611 N N . ARG A 1 78 ? 11.133 -10.389 -9.789 1.00 92.56 78 ARG A N 1
ATOM 612 C CA . ARG A 1 78 ? 10.264 -9.251 -10.130 1.00 92.56 78 ARG A CA 1
ATOM 613 C C . ARG A 1 78 ? 10.303 -8.162 -9.069 1.00 92.56 78 ARG A C 1
ATOM 615 O O . ARG A 1 78 ? 10.391 -6.987 -9.421 1.00 92.56 78 ARG A O 1
ATOM 622 N N . PHE A 1 79 ? 10.277 -8.532 -7.790 1.00 92.94 79 PHE A N 1
ATOM 623 C CA . PHE A 1 79 ? 10.392 -7.559 -6.704 1.00 92.94 79 PHE A CA 1
ATOM 624 C C . PHE A 1 79 ? 11.731 -6.808 -6.743 1.00 92.94 79 PHE A C 1
ATOM 626 O O . PHE A 1 79 ? 11.753 -5.584 -6.639 1.00 92.94 79 PHE A O 1
ATOM 633 N N . GLN A 1 80 ? 12.848 -7.514 -6.950 1.00 90.44 80 GLN A N 1
ATOM 634 C CA . GLN A 1 80 ? 14.162 -6.874 -7.076 1.00 90.44 80 GLN A CA 1
ATOM 635 C C . GLN A 1 80 ? 14.216 -5.911 -8.266 1.00 90.44 80 GLN A C 1
ATOM 637 O O . GLN A 1 80 ? 14.682 -4.785 -8.106 1.00 90.44 80 GLN A O 1
ATOM 642 N N . SER A 1 81 ? 13.709 -6.317 -9.434 1.00 93.50 81 SER A N 1
ATOM 643 C CA . SER A 1 81 ? 13.638 -5.436 -10.603 1.00 93.50 81 SER A CA 1
ATOM 644 C C . SER A 1 81 ? 12.797 -4.193 -10.323 1.00 93.50 81 SER A C 1
ATOM 646 O O . SER A 1 81 ? 13.244 -3.091 -10.621 1.00 93.50 81 SER A O 1
ATOM 648 N N . LEU A 1 82 ? 11.628 -4.343 -9.690 1.00 90.69 82 LEU A N 1
ATOM 649 C CA . LEU A 1 82 ? 10.782 -3.214 -9.302 1.00 90.69 82 LEU A CA 1
ATOM 650 C C . LEU A 1 82 ? 11.535 -2.248 -8.376 1.00 90.69 82 LEU A C 1
ATOM 652 O O . LEU A 1 82 ? 11.638 -1.062 -8.679 1.00 90.69 82 LEU A O 1
ATOM 656 N N . MET A 1 83 ? 12.133 -2.751 -7.295 1.00 88.25 83 MET A N 1
ATOM 657 C CA . MET A 1 83 ? 12.842 -1.914 -6.321 1.00 88.25 83 MET A CA 1
ATOM 658 C C . MET A 1 83 ? 14.048 -1.178 -6.911 1.00 88.25 83 MET A C 1
ATOM 660 O O . MET A 1 83 ? 14.368 -0.075 -6.470 1.00 88.25 83 MET A O 1
ATOM 664 N N . GLN A 1 84 ? 14.707 -1.761 -7.913 1.00 90.75 84 GLN A N 1
ATOM 665 C CA . GLN A 1 84 ? 15.830 -1.135 -8.613 1.00 90.75 84 GLN A CA 1
ATOM 666 C C . GLN A 1 84 ? 15.404 -0.004 -9.557 1.00 90.75 84 GLN A C 1
ATOM 668 O O . GLN A 1 84 ? 16.222 0.865 -9.850 1.00 90.75 84 GLN A O 1
ATOM 673 N N . THR A 1 85 ? 14.154 0.002 -10.030 1.00 93.56 85 THR A N 1
ATOM 674 C CA . THR A 1 85 ? 13.624 1.102 -10.858 1.00 93.56 85 THR A CA 1
ATOM 675 C C . THR A 1 85 ? 13.202 2.322 -10.044 1.00 93.56 85 THR A C 1
ATOM 677 O O . THR A 1 85 ? 13.102 3.415 -10.596 1.00 93.56 85 THR A O 1
ATOM 680 N N . LEU A 1 86 ? 12.966 2.148 -8.741 1.00 91.94 86 LEU A N 1
ATOM 681 C CA . LEU A 1 86 ? 12.599 3.233 -7.841 1.00 91.94 86 LEU A CA 1
ATOM 682 C C . LEU A 1 86 ? 13.842 4.031 -7.449 1.00 91.94 86 LEU A C 1
ATOM 684 O O . LEU A 1 86 ? 14.840 3.463 -6.997 1.00 91.94 86 LEU A O 1
ATOM 688 N N . ASP A 1 87 ? 13.761 5.353 -7.571 1.00 92.81 87 ASP A N 1
ATOM 689 C CA .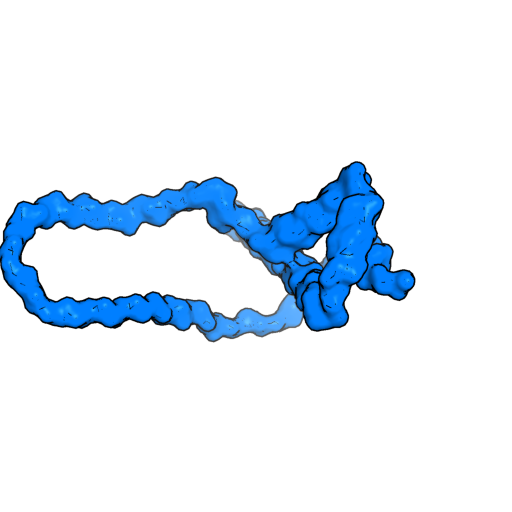 ASP A 1 87 ? 14.767 6.237 -6.994 1.00 92.81 87 ASP A CA 1
ATOM 690 C C . ASP A 1 87 ? 14.658 6.286 -5.458 1.00 92.81 87 ASP A C 1
ATOM 692 O O . ASP A 1 87 ? 13.752 5.720 -4.836 1.00 92.81 87 ASP A O 1
ATOM 696 N N . PHE A 1 88 ? 15.601 6.984 -4.828 1.00 90.94 88 PHE A N 1
ATOM 697 C CA . PHE A 1 88 ? 15.647 7.108 -3.374 1.00 90.94 88 PHE A CA 1
ATOM 698 C C . PHE A 1 88 ? 14.364 7.708 -2.771 1.00 90.94 88 PHE A C 1
ATOM 700 O O . PHE A 1 88 ? 13.974 7.316 -1.672 1.00 90.94 88 PHE A O 1
ATOM 707 N N . HIS A 1 89 ? 13.694 8.630 -3.470 1.00 94.81 89 HIS A N 1
ATOM 708 C CA . HIS A 1 89 ? 12.476 9.263 -2.970 1.00 94.81 89 HIS A CA 1
ATOM 709 C C . HIS A 1 89 ? 11.341 8.243 -2.860 1.00 94.81 89 HIS A C 1
ATOM 711 O O . HIS A 1 89 ? 10.718 8.125 -1.804 1.00 94.81 89 HIS A O 1
ATOM 717 N N . TYR A 1 90 ? 11.127 7.439 -3.902 1.00 90.25 90 TYR A N 1
ATOM 718 C CA . TYR A 1 90 ? 10.087 6.410 -3.881 1.00 90.25 90 TYR A CA 1
ATOM 719 C C . TYR A 1 90 ? 10.429 5.232 -2.965 1.00 90.25 90 TYR A C 1
ATOM 721 O O . TYR A 1 90 ? 9.533 4.651 -2.356 1.00 90.25 90 TYR A O 1
ATOM 729 N N . GLN A 1 91 ? 11.713 4.906 -2.801 1.00 88.31 91 GLN A N 1
ATOM 730 C CA . GLN A 1 91 ? 12.144 3.928 -1.798 1.00 88.31 91 GLN A CA 1
ATOM 731 C C . GLN A 1 91 ? 11.848 4.417 -0.373 1.00 88.31 91 GLN A C 1
ATOM 733 O O . GLN A 1 91 ? 11.322 3.658 0.441 1.00 88.31 91 GLN A O 1
ATOM 738 N N . ALA A 1 92 ? 12.145 5.683 -0.068 1.00 89.94 92 ALA A N 1
ATOM 739 C CA . ALA A 1 92 ? 11.822 6.282 1.224 1.00 89.94 92 ALA A CA 1
ATOM 740 C C . ALA A 1 92 ? 10.305 6.333 1.463 1.00 89.94 92 ALA A C 1
ATOM 742 O O . ALA A 1 92 ? 9.853 5.992 2.555 1.00 89.94 92 ALA A O 1
ATOM 743 N N . LEU A 1 93 ? 9.519 6.677 0.437 1.00 92.75 93 LEU A N 1
ATOM 744 C CA . LEU A 1 93 ? 8.058 6.673 0.509 1.00 92.75 93 LEU A CA 1
ATOM 745 C C . LEU A 1 93 ? 7.502 5.272 0.784 1.00 92.75 93 LEU A C 1
ATOM 747 O O . LEU A 1 93 ? 6.666 5.118 1.667 1.00 92.75 93 LEU A O 1
ATOM 751 N N . ALA A 1 94 ? 7.987 4.247 0.077 1.00 89.06 94 ALA A N 1
ATOM 752 C CA . ALA A 1 94 ? 7.566 2.866 0.300 1.00 89.06 94 ALA A CA 1
ATOM 753 C C . ALA A 1 94 ? 7.847 2.410 1.743 1.00 89.06 94 ALA A C 1
ATOM 755 O O . ALA A 1 94 ? 7.010 1.748 2.353 1.00 89.06 94 ALA A O 1
ATOM 756 N N . ASN A 1 95 ? 8.986 2.817 2.314 1.00 88.69 95 ASN A N 1
ATOM 757 C CA . ASN A 1 95 ? 9.295 2.558 3.721 1.00 88.69 95 ASN A CA 1
ATOM 758 C C . ASN A 1 95 ? 8.349 3.312 4.670 1.00 88.69 95 ASN A C 1
ATOM 760 O O . ASN A 1 95 ? 7.871 2.722 5.634 1.00 88.69 95 ASN A O 1
ATOM 764 N N . GLY A 1 96 ? 8.040 4.582 4.392 1.00 91.88 96 GLY A N 1
ATOM 765 C CA . GLY A 1 96 ? 7.083 5.362 5.185 1.00 91.88 96 GLY A CA 1
ATOM 766 C C . GLY A 1 96 ? 5.670 4.770 5.154 1.00 91.88 96 GLY A C 1
ATOM 767 O O . GLY A 1 96 ? 5.025 4.651 6.190 1.00 91.88 96 GLY A O 1
ATOM 768 N N . VAL A 1 97 ? 5.217 4.304 3.987 1.00 93.00 97 VAL A N 1
ATOM 769 C CA . VAL A 1 97 ? 3.945 3.579 3.838 1.00 93.00 97 VAL A CA 1
ATOM 770 C C . VAL A 1 97 ? 3.955 2.275 4.635 1.00 93.00 97 VAL A C 1
ATOM 772 O O . VAL A 1 97 ? 2.965 1.953 5.287 1.00 93.00 97 VAL A O 1
ATOM 775 N N . ALA A 1 98 ? 5.071 1.539 4.626 1.00 90.38 98 ALA A N 1
ATOM 776 C CA . ALA A 1 98 ? 5.207 0.321 5.417 1.00 90.38 98 ALA A CA 1
ATOM 777 C C . ALA A 1 98 ? 5.106 0.583 6.927 1.00 90.38 98 ALA A C 1
ATOM 779 O O . ALA A 1 98 ? 4.437 -0.174 7.626 1.00 90.38 98 ALA A O 1
ATOM 780 N N . GLN A 1 99 ? 5.721 1.664 7.416 1.00 90.69 99 GLN A N 1
ATOM 781 C CA . GLN A 1 99 ? 5.603 2.084 8.816 1.00 90.69 99 GLN A CA 1
ATOM 782 C C . GLN A 1 99 ? 4.162 2.461 9.167 1.00 90.69 99 GLN A C 1
ATOM 784 O O . GLN A 1 99 ? 3.624 1.963 10.152 1.00 90.69 99 GLN A O 1
ATOM 789 N N . HIS A 1 100 ? 3.511 3.265 8.326 1.00 92.25 100 HIS A N 1
ATOM 790 C CA . HIS A 1 100 ? 2.137 3.691 8.569 1.00 92.25 100 HIS A CA 1
ATOM 791 C C . HIS A 1 100 ? 1.141 2.521 8.556 1.00 92.25 100 HIS A C 1
ATOM 793 O O . HIS A 1 100 ? 0.242 2.446 9.389 1.00 92.25 100 HIS A O 1
ATOM 799 N N . ALA A 1 101 ? 1.323 1.552 7.655 1.00 92.88 101 ALA A N 1
ATOM 800 C CA . ALA A 1 101 ? 0.501 0.346 7.634 1.00 92.88 101 ALA A CA 1
ATOM 801 C C . ALA A 1 101 ? 0.605 -0.464 8.937 1.00 92.88 101 ALA A C 1
ATOM 803 O O . ALA A 1 101 ? -0.358 -1.121 9.326 1.00 92.88 101 ALA A O 1
ATOM 804 N N . GLU A 1 102 ? 1.757 -0.440 9.611 1.00 90.25 102 GLU A N 1
ATOM 805 C CA . GLU A 1 102 ? 1.932 -1.132 10.887 1.00 90.25 102 GLU A CA 1
ATOM 806 C C . GLU A 1 102 ? 1.181 -0.426 12.021 1.00 90.25 102 GLU A C 1
ATOM 808 O O . GLU A 1 102 ? 0.474 -1.083 12.781 1.00 90.25 102 GLU A O 1
ATOM 813 N N . GLU A 1 103 ? 1.239 0.908 12.072 1.00 90.19 103 GLU A N 1
ATOM 814 C CA . GLU A 1 103 ? 0.420 1.714 12.992 1.00 90.19 103 GLU A CA 1
ATOM 815 C C . GLU A 1 103 ? -1.072 1.398 12.804 1.00 90.19 103 GLU A C 1
ATOM 817 O O . GLU A 1 103 ? -1.778 1.084 13.764 1.00 90.19 103 GLU A O 1
ATOM 822 N N . ARG A 1 104 ? -1.530 1.358 11.545 1.00 92.75 104 ARG A N 1
ATOM 823 C CA . ARG A 1 104 ? -2.918 1.034 11.190 1.00 92.75 104 ARG A CA 1
ATOM 824 C C . ARG A 1 104 ? -3.343 -0.364 11.626 1.00 92.75 104 ARG A C 1
ATOM 826 O O . ARG A 1 104 ? -4.469 -0.532 12.088 1.00 92.75 104 ARG A O 1
ATOM 833 N N . LYS A 1 105 ? -2.475 -1.377 11.522 1.00 89.62 105 LYS A N 1
ATOM 834 C CA . LYS A 1 105 ? -2.801 -2.733 12.006 1.00 89.62 105 LYS A CA 1
ATOM 835 C C . LYS A 1 105 ? -3.073 -2.743 13.505 1.00 89.62 105 LYS A C 1
ATOM 837 O O . LYS A 1 105 ? -4.053 -3.355 13.926 1.00 89.62 105 LYS A O 1
ATOM 842 N N . VAL A 1 106 ? -2.231 -2.059 14.279 1.00 89.62 106 VAL A N 1
ATOM 843 C CA . VAL A 1 106 ? -2.365 -1.972 15.739 1.00 89.62 106 VAL A CA 1
ATOM 844 C C . VAL A 1 106 ? -3.649 -1.234 16.118 1.00 89.62 106 VAL A C 1
ATOM 846 O O . VAL A 1 106 ? -4.389 -1.689 16.990 1.00 89.62 106 VAL A O 1
ATOM 849 N N . GLU A 1 107 ? -3.957 -0.127 15.439 1.00 88.69 107 GLU A N 1
ATOM 850 C CA . GLU A 1 107 ? -5.203 0.622 15.648 1.00 88.69 107 GLU A CA 1
ATOM 851 C C . GLU A 1 107 ? -6.441 -0.224 15.346 1.00 88.69 107 GLU A C 1
ATOM 853 O O . GLU A 1 107 ? -7.358 -0.289 16.162 1.00 88.69 107 GLU A O 1
ATOM 858 N N . ILE A 1 108 ? -6.450 -0.931 14.215 1.00 88.38 108 ILE A N 1
ATOM 859 C CA . ILE A 1 108 ? -7.571 -1.793 13.824 1.00 88.38 108 ILE A CA 1
ATOM 860 C C . ILE A 1 108 ? -7.746 -2.952 14.813 1.00 88.38 108 ILE A C 1
ATOM 862 O O . ILE A 1 108 ? -8.876 -3.307 15.149 1.00 88.38 108 ILE A O 1
ATOM 866 N N . GLU A 1 109 ? -6.661 -3.569 15.284 1.00 87.19 109 GLU A N 1
ATOM 867 C CA . GLU A 1 109 ? -6.731 -4.622 16.303 1.00 87.19 109 GLU A CA 1
ATOM 868 C C . GLU A 1 109 ? -7.314 -4.088 17.616 1.00 87.19 109 GLU A C 1
ATOM 870 O O . GLU A 1 109 ? -8.199 -4.715 18.207 1.00 87.19 109 GLU A O 1
ATOM 875 N N . LYS A 1 110 ? -6.892 -2.890 18.027 1.00 88.69 110 LYS A N 1
ATOM 876 C CA . LYS A 1 110 ? -7.435 -2.203 19.197 1.00 88.69 110 LYS A CA 1
ATOM 877 C C . LYS A 1 110 ? -8.930 -1.897 19.043 1.00 88.69 110 LYS A C 1
ATOM 879 O O . LYS A 1 110 ? -9.699 -2.229 19.940 1.00 88.69 110 LYS A O 1
ATOM 884 N N . GLU A 1 111 ? -9.365 -1.342 17.911 1.00 86.75 111 GLU A N 1
ATOM 885 C CA . GLU A 1 111 ? -10.787 -1.081 17.630 1.00 86.75 111 GLU A CA 1
ATOM 886 C C . GLU A 1 111 ? -11.623 -2.370 17.648 1.00 86.75 111 GLU A C 1
ATOM 888 O O . GLU A 1 111 ? -12.748 -2.388 18.153 1.00 86.75 111 GLU A O 1
ATOM 893 N N . LYS A 1 112 ? -11.078 -3.474 17.117 1.00 85.56 112 LYS A N 1
ATOM 894 C CA . LYS A 1 112 ? -11.732 -4.791 17.147 1.00 85.56 112 LYS A CA 1
ATOM 895 C C . LYS A 1 112 ? -11.896 -5.312 18.576 1.00 85.56 112 LYS A C 1
ATOM 897 O O . LYS A 1 112 ? -12.963 -5.830 18.903 1.00 85.56 112 LYS A O 1
ATOM 902 N N . LEU A 1 113 ? -10.879 -5.153 19.426 1.00 82.56 113 LEU A N 1
ATOM 903 C CA . LEU A 1 113 ? -10.931 -5.525 20.845 1.00 82.56 113 LEU A CA 1
ATOM 904 C C . LEU A 1 113 ? -11.943 -4.675 21.626 1.00 82.56 113 LEU A C 1
ATOM 906 O O . LEU A 1 113 ? -12.706 -5.214 22.426 1.00 82.56 113 LEU A O 1
ATOM 910 N N . GLU A 1 114 ? -11.986 -3.366 21.379 1.00 87.31 114 GLU A N 1
ATOM 911 C CA . GLU A 1 114 ? -12.938 -2.454 22.027 1.00 87.31 114 GLU A CA 1
ATOM 912 C C . GLU A 1 114 ? -14.388 -2.786 21.655 1.00 87.31 114 GLU A C 1
ATOM 914 O O . GLU A 1 114 ? -15.241 -2.872 22.538 1.00 87.31 114 GLU A O 1
ATOM 919 N N . LYS A 1 115 ? -14.664 -3.064 20.374 1.00 82.50 115 LYS A N 1
ATOM 920 C CA . LYS A 1 115 ? -15.994 -3.504 19.916 1.00 82.50 115 LYS A CA 1
ATOM 921 C C . LYS A 1 115 ? -16.411 -4.840 20.537 1.00 82.50 115 LYS A C 1
ATOM 923 O O . LYS A 1 115 ? -17.565 -4.983 20.924 1.00 82.50 115 LYS A O 1
ATOM 928 N N . ALA A 1 116 ? -15.482 -5.789 20.674 1.00 78.44 116 ALA A N 1
ATOM 929 C CA . ALA A 1 116 ? -15.755 -7.095 21.278 1.00 78.44 116 ALA A CA 1
ATOM 930 C C . ALA A 1 116 ? -16.001 -7.029 22.797 1.00 78.44 116 ALA A C 1
ATOM 932 O O . ALA A 1 116 ? -16.716 -7.870 23.326 1.00 78.44 116 ALA A O 1
ATOM 933 N N . ASN A 1 117 ? -15.416 -6.052 23.496 1.00 74.00 117 ASN A N 1
ATOM 934 C CA . ASN A 1 117 ? -15.597 -5.862 24.941 1.00 74.00 117 ASN A CA 1
ATOM 935 C C . ASN A 1 117 ? -16.809 -4.972 25.287 1.00 74.00 117 ASN A C 1
ATOM 937 O O . ASN A 1 117 ? -17.196 -4.871 26.449 1.00 74.00 117 ASN A O 1
ATOM 941 N N . ALA A 1 118 ? -17.382 -4.293 24.290 1.00 70.12 118 ALA A N 1
ATOM 942 C CA . ALA A 1 118 ? -18.597 -3.490 24.416 1.00 70.12 118 ALA A CA 1
ATOM 943 C C . ALA A 1 118 ? -19.891 -4.273 24.098 1.00 70.12 118 ALA A C 1
ATOM 945 O O . ALA A 1 118 ? -20.980 -3.717 24.255 1.00 70.12 118 ALA A O 1
ATOM 946 N N . GLN A 1 119 ? -19.772 -5.529 23.647 1.00 51.47 119 GLN A N 1
ATOM 947 C CA . GLN A 1 119 ? -20.872 -6.489 23.461 1.00 51.47 119 GLN A CA 1
ATOM 948 C C . GLN A 1 119 ? -21.016 -7.408 24.674 1.00 51.47 119 GLN A C 1
ATOM 950 O O . GLN A 1 119 ? -22.179 -7.750 24.990 1.00 51.47 119 GLN A O 1
#

Foldseek 3Di:
DQDPPPDPDDDDPDDDDDDDDDDDDDDDDDDDDDDDDDDDDPPPPPVVCPPPDPCNPPDPLLVVVVVLVVCCVVPVPVSVVVVVVDDPVVVVVNVVSVVVSVVVVVVVVVVVVVVVVVD

pLDDT: mean 71.43, std 21.72, range [32.62, 96.88]